Protein AF-A0A452XDV7-F1 (afdb_monomer_lite)

Radius of gyration: 26.37 Å; chains: 1; bounding box: 66×43×67 Å

pLDDT: mean 70.13, std 17.8, range [39.34, 95.94]

Organism: Aegilops tauschii subsp. strangulata (NCBI:txid200361)

Structure (mmCIF, N/CA/C/O backbone):
data_AF-A0A452XDV7-F1
#
_entry.id   AF-A0A452XDV7-F1
#
loop_
_atom_site.group_PDB
_atom_site.id
_atom_site.type_symbol
_atom_site.label_atom_id
_atom_site.label_alt_id
_atom_site.label_comp_id
_atom_site.label_asym_id
_atom_site.label_entity_id
_atom_site.label_seq_id
_atom_site.pdbx_PDB_ins_code
_atom_site.Cartn_x
_atom_site.Cartn_y
_atom_site.Cartn_z
_atom_site.occupancy
_atom_site.B_iso_or_equiv
_atom_site.auth_seq_id
_atom_site.auth_comp_id
_atom_site.auth_asym_id
_atom_site.auth_atom_id
_atom_site.pdbx_PDB_model_num
ATOM 1 N N . MET A 1 1 ? -18.356 -32.301 46.062 1.00 39.34 1 MET A N 1
ATOM 2 C CA . MET A 1 1 ? -17.353 -32.946 45.194 1.00 39.34 1 MET A CA 1
ATOM 3 C C . MET A 1 1 ? -17.237 -32.123 43.926 1.00 39.34 1 MET A C 1
ATOM 5 O O . MET A 1 1 ? -18.265 -31.682 43.426 1.00 39.34 1 MET A O 1
ATOM 9 N N . SER A 1 2 ? -15.998 -31.863 43.523 1.00 50.12 2 SER A N 1
ATOM 10 C CA . SER A 1 2 ? -15.531 -30.977 42.456 1.00 50.12 2 SER A CA 1
ATOM 11 C C . SER A 1 2 ? -16.140 -31.247 41.078 1.00 50.12 2 SER A C 1
ATOM 13 O O . SER A 1 2 ? -16.479 -32.386 40.763 1.00 50.12 2 SER A O 1
ATOM 15 N N . GLN A 1 3 ? -16.224 -30.204 40.250 1.00 52.34 3 GLN A N 1
ATOM 16 C CA . GLN A 1 3 ? -16.113 -30.358 38.801 1.00 52.34 3 GLN A CA 1
ATOM 17 C C . GLN A 1 3 ? -14.992 -29.447 38.322 1.00 52.34 3 GLN A C 1
ATOM 19 O O . GLN A 1 3 ? -15.118 -28.227 38.248 1.00 52.34 3 GLN A O 1
ATOM 24 N N . ASP A 1 4 ? -13.862 -30.097 38.117 1.00 54.69 4 ASP A N 1
ATOM 25 C CA . ASP A 1 4 ? -12.596 -29.564 37.673 1.00 54.69 4 ASP A CA 1
ATOM 26 C C . ASP A 1 4 ? -12.702 -29.314 36.160 1.00 54.69 4 ASP A C 1
ATOM 28 O O . ASP A 1 4 ? -12.916 -30.237 35.375 1.00 54.69 4 ASP A O 1
ATOM 32 N N . TRP A 1 5 ? -12.613 -28.052 35.739 1.00 64.19 5 TRP A N 1
ATOM 33 C CA . TRP A 1 5 ? -12.539 -27.696 34.323 1.00 64.19 5 TRP A CA 1
ATOM 34 C C . TRP A 1 5 ? -11.091 -27.877 33.863 1.00 64.19 5 TRP A C 1
ATOM 36 O O . TRP A 1 5 ? -10.274 -26.967 33.980 1.00 64.19 5 TRP A O 1
ATOM 46 N N . THR A 1 6 ? -10.752 -29.053 33.342 1.00 54.22 6 THR A N 1
ATOM 47 C CA . THR A 1 6 ? -9.507 -29.262 32.591 1.00 54.22 6 THR A CA 1
ATOM 48 C C . THR A 1 6 ? -9.815 -29.111 31.105 1.00 54.22 6 THR A C 1
ATOM 50 O O . THR A 1 6 ? -10.253 -30.059 30.456 1.00 54.22 6 THR A O 1
ATOM 53 N N . SER A 1 7 ? -9.637 -27.899 30.573 1.00 59.41 7 SER A N 1
ATOM 54 C CA . SER A 1 7 ? -9.622 -27.673 29.125 1.00 59.41 7 SER A CA 1
ATOM 55 C C . SER A 1 7 ? -8.203 -27.914 28.642 1.00 59.41 7 SER A C 1
ATOM 57 O O . SER A 1 7 ? -7.380 -27.002 28.636 1.00 59.41 7 SER A O 1
ATOM 59 N N . ASP A 1 8 ? -7.918 -29.163 28.307 1.00 58.25 8 ASP A N 1
ATOM 60 C CA . ASP A 1 8 ? -6.681 -29.551 27.648 1.00 58.25 8 ASP A CA 1
ATOM 61 C C . ASP A 1 8 ? -6.831 -29.225 26.156 1.00 58.25 8 ASP A C 1
ATOM 63 O O . ASP A 1 8 ? -7.546 -29.907 25.422 1.00 58.25 8 ASP A O 1
ATOM 67 N N . SER A 1 9 ? -6.260 -28.099 25.734 1.00 57.62 9 SER A N 1
ATOM 68 C CA . SER A 1 9 ? -6.113 -27.739 24.323 1.00 57.62 9 SER A CA 1
ATOM 69 C C . SER A 1 9 ? -4.625 -27.627 24.031 1.00 57.62 9 SER A C 1
ATOM 71 O O . SER A 1 9 ? -4.095 -26.532 23.844 1.00 57.62 9 SER A O 1
ATOM 73 N N . ASP A 1 10 ? -3.963 -28.779 24.035 1.00 61.09 10 ASP A N 1
ATOM 74 C CA . ASP A 1 10 ? -2.670 -28.964 23.393 1.00 61.09 10 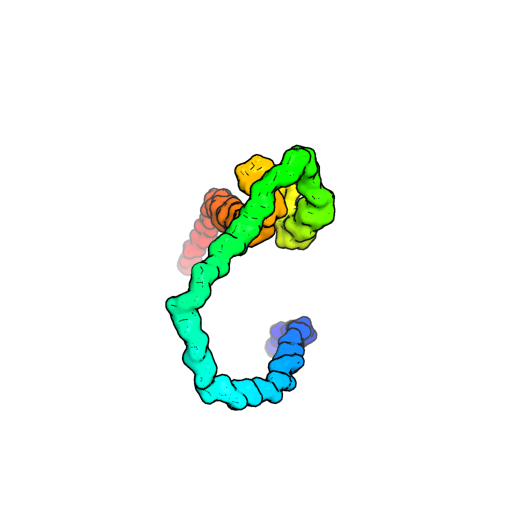ASP A CA 1
ATOM 75 C C . ASP A 1 10 ? -2.829 -28.778 21.876 1.00 61.09 10 ASP A C 1
ATOM 77 O O . ASP A 1 10 ? -3.737 -29.331 21.250 1.00 61.09 10 ASP A O 1
ATOM 81 N N . GLY A 1 11 ? -1.989 -27.927 21.297 1.00 62.31 11 GLY A N 1
ATOM 82 C CA . GLY A 1 11 ? -2.125 -27.508 19.904 1.00 62.31 11 GLY A CA 1
ATOM 83 C C . GLY A 1 11 ? -1.470 -26.179 19.552 1.00 62.31 11 GLY A C 1
ATOM 84 O O . GLY A 1 11 ? -1.772 -25.626 18.496 1.00 62.31 11 GLY A O 1
ATOM 85 N N . SER A 1 12 ? -0.573 -25.644 20.387 1.00 62.81 12 SER A N 1
ATOM 86 C CA . SER A 1 12 ? 0.404 -24.691 19.868 1.00 62.81 12 SER A CA 1
ATOM 87 C C . SER A 1 12 ? 1.422 -25.485 19.054 1.00 62.81 12 SER A C 1
ATOM 89 O O . SER A 1 12 ? 2.340 -26.087 19.614 1.00 62.81 12 SER A O 1
ATOM 91 N N . ASP A 1 13 ? 1.209 -25.519 17.740 1.00 65.25 13 ASP A N 1
ATOM 92 C CA . ASP A 1 13 ? 2.223 -25.878 16.757 1.00 65.25 13 ASP A CA 1
ATOM 93 C C . ASP A 1 13 ? 3.470 -25.038 17.050 1.00 65.25 13 ASP A C 1
ATOM 95 O O . ASP A 1 13 ? 3.520 -23.821 16.849 1.00 65.25 13 ASP A O 1
ATOM 99 N N . LYS A 1 14 ? 4.433 -25.683 17.699 1.00 66.69 14 LYS A N 1
ATOM 100 C CA . LYS A 1 14 ? 5.731 -25.114 18.011 1.00 66.69 14 LYS A CA 1
ATOM 101 C C . LYS A 1 14 ? 6.497 -25.131 16.701 1.00 66.69 14 LYS A C 1
ATOM 103 O O . LYS A 1 14 ? 6.940 -26.182 16.260 1.00 66.69 14 LYS A O 1
ATOM 108 N N . PHE A 1 15 ? 6.614 -23.969 16.070 1.00 60.53 15 PHE A N 1
ATOM 109 C CA . PHE A 1 15 ? 7.506 -23.784 14.935 1.00 60.53 15 PHE A CA 1
ATOM 110 C C . PHE A 1 15 ? 8.925 -24.176 15.380 1.00 60.53 15 PHE A C 1
ATOM 112 O O . PHE A 1 15 ? 9.575 -23.458 16.134 1.00 60.53 15 PHE A O 1
ATOM 119 N N . GLU A 1 16 ? 9.368 -25.367 14.987 1.00 66.19 16 GLU A N 1
ATOM 120 C CA . GLU A 1 16 ? 10.707 -25.887 15.252 1.00 66.19 16 GLU A CA 1
ATOM 121 C C . GLU A 1 16 ? 11.668 -25.241 14.251 1.00 66.19 16 GLU A C 1
ATOM 123 O O . GLU A 1 16 ? 11.793 -25.675 13.106 1.00 66.19 16 GLU A O 1
ATOM 128 N N . TRP A 1 17 ? 12.324 -24.154 14.661 1.00 75.94 17 TRP A N 1
ATOM 129 C CA . TRP A 1 17 ? 13.452 -23.588 13.922 1.00 75.94 17 TRP A CA 1
ATOM 130 C C . TRP A 1 17 ? 14.686 -24.476 14.110 1.00 75.94 17 TRP A C 1
ATOM 132 O O . TRP A 1 17 ? 15.626 -24.097 14.800 1.00 75.94 17 TRP A O 1
ATOM 142 N N . ASP A 1 18 ? 14.692 -25.656 13.494 1.00 62.19 18 ASP A N 1
ATOM 143 C CA . ASP A 1 18 ? 15.936 -26.391 13.274 1.00 62.19 18 ASP A CA 1
ATOM 144 C C . ASP A 1 18 ? 16.661 -25.748 12.083 1.00 62.19 18 ASP A C 1
ATOM 146 O O . ASP A 1 18 ? 16.418 -26.028 10.907 1.00 62.19 18 ASP A O 1
ATOM 150 N N . SER A 1 19 ? 17.548 -24.808 12.391 1.00 61.59 19 SER A N 1
ATOM 151 C CA . SER A 1 19 ? 18.607 -24.372 11.481 1.00 61.59 19 SER A CA 1
ATOM 152 C C . SER A 1 19 ? 19.925 -24.326 12.239 1.00 61.59 19 SER A C 1
ATOM 154 O O . SER A 1 19 ? 20.570 -23.286 12.342 1.00 61.59 19 SER A O 1
ATOM 156 N N . ASP A 1 20 ? 20.317 -25.495 12.747 1.00 59.22 20 ASP A N 1
ATOM 157 C CA . ASP A 1 20 ? 21.705 -25.786 13.083 1.00 59.22 20 ASP A CA 1
ATOM 158 C C . ASP A 1 20 ? 22.452 -26.150 11.796 1.00 59.22 20 ASP A C 1
ATOM 160 O O . ASP A 1 20 ? 22.255 -27.194 11.169 1.00 59.22 20 ASP A O 1
ATOM 164 N N . GLY A 1 21 ? 23.282 -25.206 11.370 1.00 54.28 21 GLY A N 1
ATOM 165 C CA . GLY A 1 21 ? 24.206 -25.335 10.260 1.00 54.28 21 GLY A CA 1
ATOM 166 C C . GLY A 1 21 ? 25.447 -24.515 10.562 1.00 54.28 21 GLY A C 1
ATOM 167 O O . GLY A 1 21 ? 25.694 -23.487 9.934 1.00 54.28 21 GLY A O 1
ATOM 168 N N . GLU A 1 22 ? 26.215 -24.949 11.557 1.00 60.03 22 GLU A N 1
ATOM 169 C CA . GLU A 1 22 ? 27.574 -24.481 11.787 1.00 60.03 22 GLU A CA 1
ATOM 170 C C . GLU A 1 22 ? 28.447 -24.595 10.524 1.00 60.03 22 GLU A C 1
ATOM 172 O O . GLU A 1 22 ? 28.787 -25.676 10.046 1.00 60.03 22 GLU A O 1
ATOM 177 N N . ALA A 1 23 ? 28.892 -23.450 10.012 1.00 60.50 23 ALA A N 1
ATOM 178 C CA . ALA A 1 23 ? 30.102 -23.371 9.210 1.00 60.50 23 ALA A CA 1
ATOM 179 C C . ALA A 1 23 ? 31.021 -22.327 9.847 1.00 60.50 23 ALA A C 1
ATOM 181 O O . ALA A 1 23 ? 30.822 -21.120 9.700 1.00 60.50 23 ALA A O 1
ATOM 182 N N . GLU A 1 24 ? 32.035 -22.801 10.574 1.00 55.00 24 GLU A N 1
ATOM 183 C CA . GLU A 1 24 ? 33.179 -21.985 10.972 1.00 55.00 24 GLU A CA 1
ATOM 184 C C . GLU A 1 24 ? 33.837 -21.378 9.723 1.00 55.00 24 GLU A C 1
ATOM 186 O O . GLU A 1 24 ? 34.591 -22.038 9.007 1.00 55.00 24 GLU A O 1
ATOM 191 N N . ALA A 1 25 ? 33.609 -20.091 9.467 1.00 54.31 25 ALA A N 1
ATOM 192 C CA . ALA A 1 25 ? 34.438 -19.324 8.545 1.00 54.31 25 ALA A CA 1
ATOM 193 C C . ALA A 1 25 ? 35.677 -18.812 9.295 1.00 54.31 25 ALA A C 1
ATOM 195 O O . ALA A 1 25 ? 35.796 -17.633 9.631 1.00 54.31 25 ALA A O 1
ATOM 196 N N . SER A 1 26 ? 36.616 -19.718 9.570 1.00 55.56 26 SER A N 1
ATOM 197 C CA . SER A 1 26 ? 37.955 -19.348 10.023 1.00 55.56 26 SER A CA 1
ATOM 198 C C . SER A 1 26 ? 38.732 -18.734 8.857 1.00 55.56 26 SER A C 1
ATOM 200 O O . SER A 1 26 ? 39.199 -19.450 7.972 1.00 55.56 26 SER A O 1
ATOM 202 N N . SER A 1 27 ? 38.834 -17.401 8.827 1.00 56.59 27 SER A N 1
ATOM 203 C CA . SER A 1 27 ? 39.935 -16.638 8.209 1.00 56.59 27 SER A CA 1
ATOM 204 C C . SER A 1 27 ? 39.790 -15.139 8.504 1.00 56.59 27 SER A C 1
ATOM 206 O O . SER A 1 27 ? 39.109 -14.405 7.792 1.00 56.59 27 SER A O 1
ATOM 208 N N . ALA A 1 28 ? 40.480 -14.660 9.537 1.00 54.59 28 ALA A N 1
ATOM 209 C CA . ALA A 1 28 ? 40.869 -13.254 9.653 1.00 54.59 28 ALA A CA 1
ATOM 210 C C . ALA A 1 28 ? 42.292 -13.073 9.081 1.00 54.59 28 ALA A C 1
ATOM 212 O O . ALA A 1 28 ? 43.065 -14.030 9.096 1.00 54.59 28 ALA A O 1
ATOM 213 N N . PRO A 1 29 ? 42.750 -11.856 8.744 1.00 52.81 29 PRO A N 1
ATOM 214 C CA . PRO A 1 29 ? 42.098 -10.747 8.057 1.00 52.81 29 PRO A CA 1
ATOM 215 C C . PRO A 1 29 ? 42.838 -10.433 6.734 1.00 52.81 29 PRO A C 1
ATOM 217 O O . PRO A 1 29 ? 44.063 -10.497 6.662 1.00 52.81 29 PRO A O 1
ATOM 220 N N . ALA A 1 30 ? 42.136 -9.999 5.686 1.00 53.75 30 ALA A N 1
ATOM 221 C CA . ALA A 1 30 ? 42.792 -9.326 4.561 1.00 53.75 30 ALA A CA 1
ATOM 222 C C . ALA A 1 30 ? 42.564 -7.820 4.706 1.00 53.75 30 ALA A C 1
ATOM 224 O O . ALA A 1 30 ? 41.455 -7.332 4.494 1.00 53.75 30 ALA A O 1
ATOM 225 N N . MET A 1 31 ? 43.614 -7.095 5.097 1.00 54.34 31 MET A N 1
ATOM 226 C CA . MET A 1 31 ? 43.672 -5.635 5.051 1.00 54.34 31 MET A CA 1
ATOM 227 C C . MET A 1 31 ? 43.313 -5.175 3.633 1.00 54.34 31 MET A C 1
ATOM 229 O O . MET A 1 31 ? 44.132 -5.261 2.719 1.00 54.34 31 MET A O 1
ATOM 233 N N . ARG A 1 32 ? 42.075 -4.721 3.417 1.00 57.38 32 ARG A N 1
ATOM 234 C CA . ARG A 1 32 ? 41.712 -4.050 2.171 1.00 57.38 32 ARG A CA 1
ATOM 235 C C . ARG A 1 32 ? 42.177 -2.609 2.296 1.00 57.38 32 ARG A C 1
ATOM 237 O O . ARG A 1 32 ? 41.727 -1.887 3.181 1.00 57.38 32 ARG A O 1
ATOM 244 N N . ASN A 1 33 ? 43.122 -2.231 1.441 1.00 60.03 33 ASN A N 1
ATOM 245 C CA . ASN A 1 33 ? 43.544 -0.849 1.266 1.00 60.03 33 ASN A CA 1
ATOM 246 C C 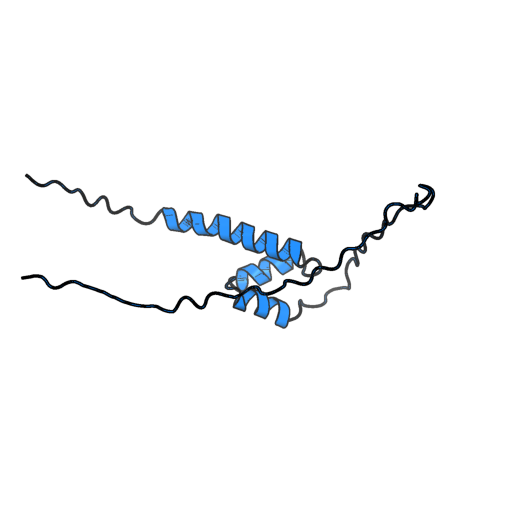. ASN A 1 33 ? 42.301 0.047 1.135 1.00 60.03 33 ASN A C 1
ATOM 248 O O . ASN A 1 33 ? 41.466 -0.175 0.258 1.00 60.03 33 ASN A O 1
ATOM 252 N N . PHE A 1 34 ? 42.188 1.035 2.023 1.00 56.97 34 PHE A N 1
ATOM 253 C CA . PHE A 1 34 ? 41.173 2.092 2.012 1.00 56.97 34 PHE A CA 1
ATOM 254 C C . PHE A 1 34 ? 41.471 3.113 0.901 1.00 56.97 34 PHE A C 1
ATOM 256 O O . PHE A 1 34 ? 41.629 4.300 1.158 1.00 56.97 34 PHE A O 1
ATOM 263 N N . ASP A 1 35 ? 41.582 2.649 -0.342 1.00 57.72 35 ASP A N 1
ATOM 264 C CA . ASP A 1 35 ? 41.696 3.537 -1.501 1.00 57.72 35 ASP A CA 1
ATOM 265 C C . ASP A 1 35 ? 40.870 3.002 -2.673 1.00 57.72 35 ASP A C 1
ATOM 267 O O . ASP A 1 35 ? 41.366 2.612 -3.728 1.00 57.72 35 ASP A O 1
ATOM 271 N N . ALA A 1 36 ? 39.564 2.920 -2.436 1.00 62.69 36 ALA A N 1
ATOM 272 C CA . ALA A 1 36 ? 38.574 2.784 -3.487 1.00 62.69 36 ALA A CA 1
ATOM 273 C C . ALA A 1 36 ? 37.500 3.857 -3.250 1.00 62.69 36 ALA A C 1
ATOM 275 O O . ALA A 1 36 ? 36.945 3.913 -2.147 1.00 62.69 36 ALA A O 1
ATOM 276 N N . PRO A 1 37 ? 37.201 4.712 -4.246 1.00 58.59 37 PRO A N 1
ATOM 277 C CA . PRO A 1 37 ? 36.050 5.605 -4.208 1.00 58.59 37 PRO A CA 1
ATOM 278 C C . PRO A 1 37 ? 34.797 4.801 -3.841 1.00 58.59 37 PRO A C 1
ATOM 280 O O . PRO A 1 37 ? 34.515 3.774 -4.458 1.00 58.59 37 PRO A O 1
ATOM 283 N N . GLY A 1 38 ? 34.124 5.222 -2.768 1.00 55.62 38 GLY A N 1
ATOM 284 C CA . GLY A 1 38 ? 33.142 4.412 -2.048 1.00 55.62 38 GLY A CA 1
ATOM 285 C C . GLY A 1 38 ? 31.933 3.948 -2.873 1.00 55.62 38 GLY A C 1
ATOM 286 O O . GLY A 1 38 ? 31.643 4.495 -3.939 1.00 55.62 38 GLY A O 1
ATOM 287 N N . PRO A 1 39 ? 31.171 2.964 -2.365 1.00 56.03 39 PRO A N 1
ATOM 288 C CA . PRO A 1 39 ? 29.927 2.534 -2.979 1.00 56.03 39 PRO A CA 1
ATOM 289 C C . PRO A 1 39 ? 28.815 3.531 -2.630 1.00 56.03 39 PRO A C 1
ATOM 291 O O . PRO A 1 39 ? 27.967 3.268 -1.787 1.00 56.03 39 PRO A O 1
ATOM 294 N N . SER A 1 40 ? 28.788 4.683 -3.296 1.00 56.97 40 SER A N 1
ATOM 295 C CA . SER A 1 40 ? 27.554 5.470 -3.392 1.00 56.97 40 SER A CA 1
ATOM 296 C C . SER A 1 40 ? 26.755 4.960 -4.580 1.00 56.97 40 SER A C 1
ATOM 298 O O . SER A 1 40 ? 26.619 5.626 -5.601 1.00 56.97 40 SER A O 1
ATOM 300 N N . THR A 1 41 ? 26.236 3.743 -4.456 1.00 54.12 41 THR A N 1
ATOM 301 C CA . THR A 1 41 ? 25.107 3.299 -5.273 1.00 54.12 41 THR A CA 1
ATOM 302 C C . THR A 1 41 ? 23.879 3.347 -4.384 1.00 54.12 41 THR A C 1
ATOM 304 O O . THR A 1 41 ? 23.279 2.333 -4.050 1.00 54.12 41 THR A O 1
ATOM 307 N N . LEU A 1 42 ? 23.499 4.564 -3.989 1.00 53.44 42 LEU A N 1
ATOM 308 C CA . LEU A 1 42 ? 22.104 4.835 -3.687 1.00 53.44 42 LEU A CA 1
ATOM 309 C C . LEU A 1 42 ? 21.414 4.707 -5.045 1.00 53.44 42 LEU A C 1
ATOM 311 O O . LEU A 1 42 ? 21.363 5.658 -5.824 1.00 53.44 42 LEU A O 1
ATOM 315 N N . SER A 1 43 ? 21.017 3.480 -5.391 1.00 49.12 43 SER A N 1
ATOM 316 C CA . SER A 1 43 ? 20.135 3.222 -6.521 1.00 49.12 43 SER A CA 1
ATOM 317 C C . SER A 1 43 ? 18.772 3.769 -6.124 1.00 49.12 43 SER A C 1
ATOM 319 O O . SER A 1 43 ? 17.841 3.043 -5.816 1.00 49.12 43 SER A O 1
ATOM 321 N N . SER A 1 44 ? 18.681 5.097 -6.084 1.00 53.16 44 SER A N 1
ATOM 322 C CA . SER A 1 44 ? 17.431 5.775 -6.323 1.00 53.16 44 SER A CA 1
ATOM 323 C C . SER A 1 44 ? 17.193 5.574 -7.809 1.00 53.16 44 SER A C 1
ATOM 325 O O . SER A 1 44 ? 17.606 6.372 -8.652 1.00 53.16 44 SER A O 1
ATOM 327 N N . ASN A 1 45 ? 16.588 4.442 -8.155 1.00 57.44 45 ASN A N 1
ATOM 328 C CA . ASN A 1 45 ? 15.790 4.345 -9.361 1.00 57.44 45 ASN A CA 1
ATOM 329 C C . ASN A 1 45 ? 14.594 5.289 -9.176 1.00 57.44 45 ASN A C 1
ATOM 331 O O . ASN A 1 45 ? 13.457 4.891 -8.944 1.00 57.44 45 ASN A O 1
ATOM 335 N N . GLY A 1 46 ? 14.894 6.585 -9.259 1.00 49.94 46 GLY A N 1
ATOM 336 C CA . GLY A 1 46 ? 13.915 7.633 -9.375 1.00 49.94 46 GLY A CA 1
ATOM 337 C C . GLY A 1 46 ? 13.056 7.345 -10.593 1.00 49.94 46 GLY A C 1
ATOM 338 O O . GLY A 1 46 ? 13.526 7.409 -11.725 1.00 49.94 46 GLY A O 1
ATOM 339 N N . TRP A 1 47 ? 11.789 7.061 -10.310 1.00 54.31 47 TRP A N 1
ATOM 340 C CA . TRP A 1 47 ? 10.657 7.497 -11.111 1.00 54.31 47 TRP A CA 1
ATOM 341 C C . TRP A 1 47 ? 10.667 7.029 -12.575 1.00 54.31 47 TRP A C 1
ATOM 343 O O . TRP A 1 47 ? 11.053 7.761 -13.487 1.00 54.31 47 TRP A O 1
ATOM 353 N N . ILE A 1 48 ? 10.101 5.845 -12.826 1.00 48.94 48 ILE A N 1
ATOM 354 C CA . ILE A 1 48 ? 9.476 5.571 -14.124 1.00 48.94 48 ILE A CA 1
ATOM 355 C C . ILE A 1 48 ? 8.001 6.000 -14.079 1.00 48.94 48 ILE A C 1
ATOM 357 O O . ILE A 1 48 ? 7.087 5.248 -13.787 1.00 48.94 48 ILE A O 1
ATOM 361 N N . ASN A 1 49 ? 7.790 7.292 -14.314 1.00 54.50 49 ASN A N 1
ATOM 362 C CA . ASN A 1 49 ? 6.659 7.862 -15.050 1.00 54.50 49 ASN A CA 1
ATOM 363 C C . ASN A 1 49 ? 5.318 7.095 -14.988 1.00 54.50 49 ASN A C 1
ATOM 365 O O . ASN A 1 49 ? 4.959 6.394 -15.930 1.00 54.50 49 ASN A O 1
ATOM 369 N N . GLY A 1 50 ? 4.525 7.329 -13.940 1.00 52.75 50 GLY A N 1
ATOM 370 C CA . GLY A 1 50 ? 3.071 7.117 -13.990 1.00 52.75 50 GLY A CA 1
ATOM 371 C C . GLY A 1 50 ? 2.589 5.667 -14.072 1.00 52.75 50 GLY A C 1
ATOM 372 O O . GLY A 1 50 ? 1.425 5.451 -14.410 1.00 52.75 50 GLY A O 1
ATOM 373 N N . GLU A 1 51 ? 3.439 4.687 -13.765 1.00 59.91 51 GLU A N 1
ATOM 374 C CA . GLU A 1 51 ? 2.999 3.302 -13.639 1.00 59.91 51 GLU A CA 1
ATOM 375 C C . GLU A 1 51 ? 2.087 3.167 -12.412 1.00 59.91 51 GLU A C 1
ATOM 377 O O . GLU A 1 51 ? 2.434 3.569 -11.296 1.00 59.91 51 GLU A O 1
ATOM 382 N N . ALA A 1 52 ? 0.872 2.662 -12.638 1.00 67.00 52 ALA A N 1
ATOM 383 C CA . ALA A 1 52 ? -0.026 2.334 -11.545 1.00 67.00 52 ALA A CA 1
ATOM 384 C C . ALA A 1 52 ? 0.660 1.286 -10.658 1.00 67.00 52 ALA A C 1
ATOM 386 O O . ALA A 1 52 ? 1.268 0.360 -11.198 1.00 67.00 52 ALA A O 1
ATOM 387 N N . PRO A 1 53 ? 0.565 1.402 -9.322 1.00 72.88 53 PRO A N 1
ATOM 388 C CA . PRO A 1 53 ? 1.127 0.392 -8.442 1.00 72.88 53 PRO A CA 1
ATOM 389 C C . PRO A 1 53 ? 0.611 -0.993 -8.846 1.00 72.88 53 PRO A C 1
ATOM 391 O O . PRO A 1 53 ? -0.578 -1.128 -9.168 1.00 72.88 53 PRO A O 1
ATOM 394 N N . PRO A 1 54 ? 1.474 -2.020 -8.829 1.00 81.00 54 PRO A N 1
ATOM 395 C CA . PRO A 1 54 ? 1.055 -3.364 -9.178 1.00 81.00 54 PRO A CA 1
ATOM 396 C C . PRO A 1 54 ? -0.100 -3.787 -8.266 1.00 81.00 54 PRO A C 1
ATOM 398 O O . PRO A 1 54 ? -0.056 -3.604 -7.049 1.00 81.00 54 PRO A O 1
ATOM 401 N N . THR A 1 55 ? -1.161 -4.347 -8.848 1.00 85.62 55 THR A N 1
ATOM 402 C CA . THR A 1 55 ? -2.363 -4.735 -8.090 1.00 85.62 55 THR A CA 1
ATOM 403 C C . THR A 1 55 ? -2.049 -5.765 -7.008 1.00 85.62 55 THR A C 1
ATOM 405 O O . THR A 1 55 ? -2.652 -5.715 -5.940 1.00 85.62 55 THR A O 1
ATOM 408 N N . SER A 1 56 ? -1.061 -6.630 -7.256 1.00 89.44 56 SER A N 1
ATOM 409 C CA . SER A 1 56 ? -0.540 -7.614 -6.302 1.00 89.44 56 SER A CA 1
ATOM 410 C C . SER A 1 56 ? 0.107 -6.980 -5.072 1.00 89.44 56 SER A C 1
ATOM 412 O O . SER A 1 56 ? 0.030 -7.544 -3.988 1.00 89.44 56 SER A O 1
ATOM 414 N N . LEU A 1 57 ? 0.718 -5.800 -5.209 1.00 90.56 57 LEU A N 1
ATOM 415 C CA . LEU A 1 57 ? 1.287 -5.081 -4.072 1.00 90.56 57 LEU A CA 1
ATOM 416 C C . LEU A 1 57 ? 0.173 -4.584 -3.153 1.00 90.56 5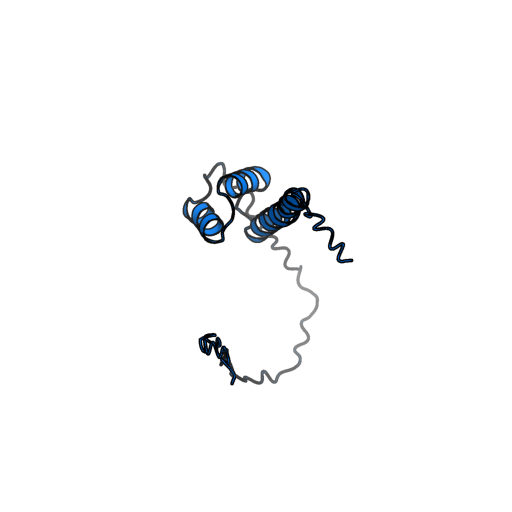7 LEU A C 1
ATOM 418 O O . LEU A 1 57 ? 0.238 -4.785 -1.945 1.00 90.56 57 LEU A O 1
ATOM 422 N N . ILE A 1 58 ? -0.883 -3.997 -3.724 1.00 93.19 58 ILE A N 1
ATOM 423 C CA . ILE A 1 58 ? -2.045 -3.554 -2.943 1.00 93.19 58 ILE A CA 1
ATOM 424 C C . ILE A 1 58 ? -2.703 -4.750 -2.248 1.00 93.19 58 ILE A C 1
ATOM 426 O O . ILE A 1 58 ? -3.022 -4.663 -1.067 1.00 93.19 58 ILE A O 1
ATOM 430 N N . GLU A 1 59 ? -2.898 -5.853 -2.972 1.00 95.44 59 GLU A N 1
ATOM 431 C CA . GLU A 1 59 ? -3.480 -7.085 -2.435 1.00 95.44 59 GLU A CA 1
ATOM 432 C C . GLU A 1 59 ? -2.644 -7.659 -1.287 1.00 95.44 59 GLU A C 1
ATOM 434 O O . GLU A 1 59 ? -3.203 -7.918 -0.228 1.00 95.44 59 GLU A O 1
ATOM 439 N N . GLY A 1 60 ? -1.315 -7.720 -1.422 1.00 95.06 60 GLY A N 1
ATOM 440 C CA . GLY A 1 60 ? -0.429 -8.207 -0.361 1.00 95.06 60 GLY A CA 1
ATOM 441 C C . GLY A 1 60 ? -0.545 -7.408 0.942 1.00 95.06 60 GLY A C 1
ATOM 442 O O . GLY A 1 60 ? -0.639 -7.992 2.019 1.00 95.06 60 GLY A O 1
ATOM 443 N N . TYR A 1 61 ? -0.619 -6.073 0.876 1.00 94.75 61 TYR A N 1
ATOM 444 C CA . TYR A 1 61 ? -0.850 -5.267 2.084 1.00 94.75 61 TYR A CA 1
ATOM 445 C C . TYR A 1 61 ? -2.261 -5.453 2.662 1.00 94.75 61 TYR A C 1
ATOM 447 O O . TYR A 1 61 ? -2.433 -5.426 3.880 1.00 94.75 61 TYR A O 1
ATOM 455 N N . VAL A 1 62 ? -3.270 -5.681 1.820 1.00 95.88 62 VAL A N 1
ATOM 456 C CA . VAL A 1 62 ? -4.634 -5.974 2.285 1.00 95.88 62 VAL A CA 1
ATOM 457 C C . VAL A 1 62 ? -4.714 -7.346 2.961 1.00 95.88 62 VAL A C 1
ATOM 459 O O . VAL A 1 62 ? -5.341 -7.459 4.012 1.00 95.88 62 VAL A O 1
ATOM 462 N N . GLU A 1 63 ? -4.041 -8.365 2.426 1.00 95.94 63 GLU A N 1
ATOM 463 C CA . GLU A 1 63 ? -3.930 -9.698 3.039 1.00 95.94 63 GLU A CA 1
ATOM 464 C C . GLU A 1 63 ? -3.190 -9.661 4.385 1.00 95.94 63 GLU A C 1
ATOM 466 O O . GLU A 1 63 ? -3.537 -10.407 5.298 1.00 95.94 63 GLU A O 1
ATOM 471 N N . MET A 1 64 ? -2.240 -8.734 4.558 1.00 93.88 64 MET A N 1
ATOM 472 C CA . MET A 1 64 ? -1.598 -8.453 5.852 1.00 93.88 64 MET A CA 1
ATOM 473 C C . MET A 1 64 ? -2.514 -7.728 6.859 1.00 93.88 64 MET A C 1
ATOM 475 O O . MET A 1 64 ? -2.123 -7.507 8.006 1.00 93.88 64 MET A O 1
ATOM 479 N N . GLY A 1 65 ? -3.733 -7.359 6.458 1.00 93.75 65 GLY A N 1
ATOM 480 C CA . GLY A 1 65 ? -4.735 -6.733 7.320 1.00 93.75 65 GLY A CA 1
ATOM 481 C C . GLY A 1 65 ? -4.739 -5.205 7.295 1.00 93.75 65 GLY A C 1
ATOM 482 O O . GLY A 1 65 ? -5.407 -4.593 8.130 1.00 93.75 65 GLY A O 1
ATOM 483 N N . PHE A 1 66 ? -4.025 -4.564 6.363 1.00 94.88 66 PHE A N 1
ATOM 484 C CA . PHE A 1 66 ? -4.122 -3.115 6.188 1.00 94.88 66 PHE A CA 1
ATOM 485 C C . PHE A 1 66 ? -5.368 -2.745 5.365 1.00 94.88 66 PHE A C 1
ATOM 487 O O . PHE A 1 66 ? -5.610 -3.331 4.306 1.00 94.88 66 PHE A O 1
ATOM 494 N N . PRO A 1 67 ? -6.161 -1.740 5.782 1.00 93.75 67 PRO A N 1
ATOM 495 C CA . PRO A 1 67 ? -7.294 -1.275 4.992 1.00 93.75 67 PRO A CA 1
ATOM 496 C C . PRO A 1 67 ? -6.851 -0.800 3.605 1.00 93.75 67 PRO A C 1
ATOM 498 O O . PRO A 1 67 ? -5.943 0.024 3.480 1.00 93.75 67 PRO A O 1
ATOM 501 N N . LYS A 1 68 ? -7.537 -1.255 2.549 1.00 94.50 68 LYS A N 1
ATOM 502 C CA . LYS A 1 68 ? -7.203 -0.914 1.153 1.00 94.50 68 LYS A CA 1
ATOM 503 C C . LYS A 1 68 ? -7.083 0.594 0.909 1.00 94.50 68 LYS A C 1
ATOM 505 O O . LYS A 1 68 ? -6.202 1.029 0.173 1.00 94.50 68 LYS A O 1
ATOM 510 N N . GLU A 1 69 ? -7.951 1.393 1.527 1.00 93.62 69 GLU A N 1
ATOM 511 C CA . GLU A 1 69 ? -7.916 2.857 1.408 1.00 93.62 69 GLU A CA 1
ATOM 512 C C . GLU A 1 69 ? -6.629 3.457 1.984 1.00 93.62 69 GLU A C 1
ATOM 514 O O . GLU A 1 69 ? -6.049 4.362 1.381 1.00 93.62 69 GLU A O 1
ATOM 519 N N . MET A 1 70 ? -6.148 2.913 3.105 1.00 93.56 70 MET A N 1
ATOM 520 C CA . MET A 1 70 ? -4.898 3.328 3.735 1.00 93.56 70 MET A CA 1
ATOM 521 C C . MET A 1 70 ? -3.707 2.982 2.838 1.00 93.56 70 MET A C 1
ATOM 523 O O . MET A 1 70 ? -2.888 3.847 2.553 1.00 93.56 70 MET A O 1
ATOM 527 N N . VAL A 1 71 ? -3.677 1.764 2.289 1.00 94.56 71 VAL A N 1
ATOM 528 C CA . VAL A 1 71 ? -2.648 1.318 1.332 1.00 94.56 71 VAL A CA 1
ATOM 529 C C . VAL A 1 71 ? -2.597 2.225 0.100 1.00 94.56 71 VAL A C 1
ATOM 531 O O . VAL A 1 71 ? -1.533 2.718 -0.271 1.00 94.56 71 VAL A O 1
ATOM 534 N N . MET A 1 72 ? -3.747 2.508 -0.517 1.00 93.56 72 MET A N 1
ATOM 535 C CA . MET A 1 72 ? -3.814 3.372 -1.699 1.00 93.56 72 MET A CA 1
ATOM 536 C C . MET A 1 72 ? -3.390 4.812 -1.404 1.00 93.56 72 MET A C 1
ATOM 538 O O . MET A 1 72 ? -2.730 5.441 -2.234 1.00 93.56 72 MET A O 1
ATOM 542 N N . ARG A 1 73 ? -3.761 5.345 -0.235 1.00 92.50 73 ARG A N 1
ATOM 543 C CA . ARG A 1 73 ? -3.343 6.680 0.196 1.00 92.50 73 ARG A CA 1
ATOM 544 C C . ARG A 1 73 ? -1.832 6.744 0.414 1.00 92.50 73 ARG A C 1
ATOM 546 O O . ARG A 1 73 ? -1.212 7.658 -0.119 1.00 92.50 73 ARG A O 1
ATOM 553 N N . SER A 1 74 ? -1.250 5.773 1.115 1.00 93.25 74 SER A N 1
ATOM 554 C CA . SER A 1 74 ? 0.192 5.717 1.373 1.00 93.25 74 SER A CA 1
ATOM 555 C C . SER A 1 74 ? 0.998 5.627 0.076 1.00 93.25 74 SER A C 1
ATOM 557 O O . SER A 1 74 ? 1.928 6.404 -0.125 1.00 93.25 74 SER A O 1
ATOM 559 N N . ILE A 1 75 ? 0.575 4.783 -0.874 1.00 93.06 75 ILE A N 1
ATOM 560 C CA . ILE A 1 75 ? 1.217 4.692 -2.196 1.00 93.06 75 ILE A CA 1
ATOM 561 C C . ILE A 1 75 ? 1.128 6.018 -2.960 1.00 93.06 75 ILE A C 1
ATOM 563 O O . ILE A 1 75 ? 2.053 6.392 -3.675 1.00 93.06 75 ILE A O 1
ATOM 567 N N . LYS A 1 76 ? 0.017 6.748 -2.833 1.00 91.50 76 LYS A N 1
ATOM 568 C CA . LYS A 1 76 ? -0.127 8.068 -3.458 1.00 91.50 76 LYS A CA 1
ATOM 569 C C . LYS A 1 76 ? 0.788 9.119 -2.816 1.00 91.50 76 LYS A C 1
ATOM 571 O O . LYS A 1 76 ? 1.177 10.060 -3.501 1.00 91.50 76 LYS A O 1
ATOM 576 N N . GLU A 1 77 ? 1.086 8.982 -1.527 1.00 89.94 77 GLU A N 1
ATOM 577 C CA . GLU A 1 77 ? 1.858 9.948 -0.744 1.00 89.94 77 GLU A CA 1
ATOM 578 C C . GLU A 1 77 ? 3.368 9.800 -0.952 1.00 89.94 77 GLU A C 1
ATOM 580 O O . GLU A 1 77 ? 4.036 10.787 -1.255 1.00 89.94 77 GLU A O 1
ATOM 585 N N . ILE A 1 78 ? 3.893 8.575 -0.853 1.00 90.69 78 ILE A N 1
ATOM 586 C CA . ILE A 1 78 ? 5.340 8.312 -0.935 1.00 90.69 78 ILE A CA 1
ATOM 587 C C . ILE A 1 78 ? 5.754 7.496 -2.170 1.00 90.69 78 ILE A C 1
ATOM 589 O O . ILE A 1 78 ? 6.940 7.384 -2.474 1.00 90.69 78 ILE A O 1
ATOM 593 N N . GLY A 1 79 ? 4.791 6.932 -2.905 1.00 89.38 79 GLY A N 1
ATOM 594 C CA . GLY A 1 79 ? 5.039 5.978 -3.986 1.00 89.38 79 GLY A CA 1
ATOM 595 C C . GLY A 1 79 ? 5.055 4.519 -3.517 1.00 89.38 79 GLY A C 1
ATOM 596 O O . GLY A 1 79 ? 4.675 4.190 -2.399 1.00 89.38 79 GLY A O 1
ATOM 597 N N . HIS A 1 80 ? 5.482 3.625 -4.411 1.00 85.75 80 HIS A N 1
ATOM 598 C CA . HIS A 1 80 ? 5.640 2.185 -4.149 1.00 85.75 80 HIS A CA 1
ATOM 599 C C . HIS A 1 80 ? 7.054 1.675 -4.487 1.00 85.75 80 HIS A C 1
ATOM 601 O O . HIS A 1 80 ? 7.266 0.472 -4.594 1.00 85.75 80 HIS A O 1
ATOM 607 N N . GLY A 1 81 ? 8.010 2.587 -4.712 1.00 85.50 81 GLY A N 1
ATOM 608 C CA . GLY A 1 81 ? 9.397 2.243 -5.054 1.00 85.50 81 GLY A CA 1
ATOM 609 C C . GLY A 1 81 ? 10.238 1.812 -3.851 1.00 85.50 81 GLY A C 1
ATOM 610 O O . GLY A 1 81 ? 11.256 1.152 -4.027 1.00 85.50 81 GLY A O 1
ATOM 611 N N . ASP A 1 82 ? 9.787 2.158 -2.647 1.00 89.38 82 ASP A N 1
ATOM 612 C CA . ASP A 1 82 ? 10.399 1.773 -1.383 1.00 89.38 82 ASP A CA 1
ATOM 613 C C . ASP A 1 82 ? 9.349 1.043 -0.536 1.00 89.38 82 ASP A C 1
ATOM 615 O O . ASP A 1 82 ? 8.405 1.646 -0.017 1.00 89.38 82 ASP A O 1
ATOM 619 N N . ALA A 1 83 ? 9.474 -0.283 -0.477 1.00 90.12 83 ALA A N 1
ATOM 620 C CA . ALA A 1 83 ? 8.547 -1.139 0.253 1.00 90.12 83 ALA A CA 1
ATOM 621 C C . ALA A 1 83 ? 8.675 -0.970 1.775 1.00 90.12 83 ALA A C 1
ATOM 623 O O . ALA A 1 83 ? 7.670 -1.105 2.479 1.00 90.12 83 ALA A O 1
ATOM 624 N N . ASP A 1 84 ? 9.876 -0.642 2.264 1.00 92.75 84 ASP A N 1
ATOM 625 C CA . ASP A 1 84 ? 10.152 -0.459 3.688 1.00 92.75 84 ASP A CA 1
ATOM 626 C C . ASP A 1 84 ? 9.508 0.842 4.168 1.00 92.75 84 ASP A C 1
ATOM 628 O O . ASP A 1 84 ? 8.736 0.830 5.127 1.00 92.75 84 ASP A O 1
ATOM 632 N N . ALA A 1 85 ? 9.714 1.938 3.430 1.00 94.38 85 ALA A N 1
ATOM 633 C CA . ALA A 1 85 ? 9.068 3.217 3.722 1.00 94.38 85 ALA A CA 1
ATOM 634 C C . ALA A 1 85 ? 7.532 3.115 3.661 1.00 94.38 85 ALA A C 1
ATOM 636 O O . ALA A 1 85 ? 6.823 3.727 4.465 1.00 94.38 85 ALA A O 1
ATOM 637 N N . LEU A 1 86 ? 6.996 2.318 2.727 1.00 94.81 86 LEU A N 1
ATOM 638 C CA . LEU A 1 86 ? 5.554 2.090 2.613 1.00 94.81 86 LEU A CA 1
ATOM 639 C C . LEU A 1 86 ? 5.000 1.298 3.798 1.00 94.81 86 LEU A C 1
ATOM 641 O O . LEU A 1 86 ? 3.945 1.654 4.327 1.00 94.81 86 LEU A O 1
ATOM 645 N N . LEU A 1 87 ? 5.709 0.256 4.237 1.00 95.00 87 LEU A N 1
ATOM 646 C CA . LEU A 1 87 ? 5.324 -0.528 5.405 1.00 95.00 87 LEU A CA 1
ATOM 647 C C . LEU A 1 87 ? 5.418 0.298 6.697 1.00 95.00 87 LEU A C 1
ATOM 649 O O . LEU A 1 87 ? 4.499 0.248 7.511 1.00 95.00 87 LEU A O 1
ATOM 653 N N . GLU A 1 88 ? 6.475 1.094 6.868 1.00 95.44 88 GLU A N 1
ATOM 654 C CA . GLU A 1 88 ? 6.650 1.986 8.021 1.00 95.44 88 GLU A CA 1
ATOM 655 C C . GLU A 1 88 ? 5.501 2.998 8.134 1.00 95.44 88 GLU A C 1
ATOM 657 O O . GLU A 1 88 ? 4.925 3.181 9.212 1.00 95.44 88 GLU A O 1
ATOM 662 N N . LEU A 1 89 ? 5.099 3.607 7.013 1.00 94.94 89 LEU A N 1
ATOM 663 C CA . LEU A 1 89 ? 3.975 4.541 6.978 1.00 94.94 89 LEU A CA 1
ATOM 664 C C . LEU A 1 89 ? 2.650 3.858 7.353 1.00 94.94 89 LEU A C 1
ATOM 666 O O . LEU A 1 89 ? 1.867 4.401 8.134 1.00 94.94 89 LEU A O 1
ATOM 670 N N . LEU A 1 90 ? 2.404 2.651 6.834 1.00 94.69 90 LEU A N 1
ATOM 671 C CA . LEU A 1 90 ? 1.213 1.865 7.168 1.00 94.69 90 LEU A CA 1
ATOM 672 C C . LEU A 1 90 ? 1.164 1.479 8.651 1.00 94.69 90 LEU A C 1
ATOM 674 O O . LEU A 1 90 ? 0.112 1.590 9.281 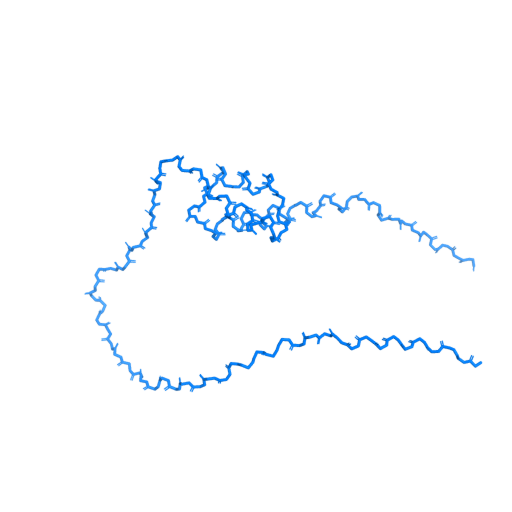1.00 94.69 90 LEU A O 1
ATOM 678 N N . LEU A 1 91 ? 2.296 1.069 9.224 1.00 94.44 91 LEU A N 1
ATOM 679 C CA . LEU A 1 91 ? 2.409 0.760 10.650 1.00 94.44 91 LEU A CA 1
ATOM 680 C C . LEU A 1 91 ? 2.209 2.002 11.522 1.00 94.44 91 LEU A C 1
ATOM 682 O O . LEU A 1 91 ? 1.532 1.919 12.542 1.00 94.44 91 LEU A O 1
ATOM 686 N N . THR A 1 92 ? 2.732 3.155 11.101 1.00 93.62 92 THR A N 1
ATOM 687 C CA . THR A 1 92 ? 2.545 4.429 11.808 1.00 93.62 92 THR A CA 1
ATOM 688 C C . THR A 1 92 ? 1.070 4.810 11.868 1.00 93.62 92 THR A C 1
ATOM 690 O O . THR A 1 92 ? 0.556 5.124 12.938 1.00 93.62 92 THR A O 1
ATOM 693 N N . TYR A 1 93 ? 0.358 4.743 10.740 1.00 89.69 93 TYR A N 1
ATOM 694 C CA . TYR A 1 93 ? -1.078 5.022 10.727 1.00 89.69 93 TYR A CA 1
ATOM 695 C C . TYR A 1 93 ? -1.887 4.026 11.551 1.00 89.69 93 TYR A C 1
ATOM 697 O O . TYR A 1 93 ? -2.862 4.429 12.176 1.00 89.69 93 TYR A O 1
ATOM 705 N N . LYS A 1 94 ? -1.487 2.752 11.573 1.00 89.00 94 LYS A N 1
ATOM 706 C CA . LYS A 1 94 ? -2.121 1.746 12.427 1.00 89.00 94 LYS A CA 1
ATOM 707 C C . LYS A 1 94 ? -1.931 2.075 13.910 1.00 89.00 94 LYS A C 1
ATOM 709 O O . LYS A 1 94 ? -2.911 2.135 14.635 1.00 89.00 94 LYS A O 1
ATOM 714 N N . ALA A 1 95 ? -0.704 2.398 14.318 1.00 90.06 95 ALA A N 1
ATOM 715 C CA . ALA A 1 95 ? -0.401 2.786 15.693 1.00 90.06 95 ALA A CA 1
ATOM 716 C C . ALA A 1 95 ? -1.178 4.035 16.143 1.00 90.06 95 ALA A C 1
ATOM 718 O O . ALA A 1 95 ? -1.618 4.087 17.281 1.00 90.06 95 ALA A O 1
ATOM 719 N N . LEU A 1 96 ? -1.369 5.016 15.252 1.00 85.75 96 LEU A N 1
ATOM 720 C CA . LEU A 1 96 ? -2.148 6.227 15.540 1.00 85.75 96 LEU A CA 1
ATOM 721 C C . LEU A 1 96 ? -3.668 5.998 15.512 1.00 85.75 96 LEU A C 1
ATOM 723 O O . LEU A 1 96 ? -4.397 6.712 16.189 1.00 85.75 96 LEU A O 1
ATOM 727 N N . GLY A 1 97 ? -4.153 5.057 14.697 1.00 70.00 97 GLY A N 1
ATOM 728 C CA . GLY A 1 97 ? -5.579 4.741 14.572 1.00 70.00 97 GLY A CA 1
ATOM 729 C C . GLY A 1 97 ? -6.117 3.868 15.706 1.00 70.00 97 GLY A C 1
ATOM 730 O O . GLY A 1 97 ? -7.302 3.948 16.014 1.00 70.00 97 GLY A O 1
ATOM 731 N N . ASP A 1 98 ? -5.254 3.082 16.354 1.00 58.59 98 ASP A N 1
ATOM 732 C CA . ASP A 1 98 ? -5.617 2.253 17.511 1.00 58.59 98 ASP A CA 1
ATOM 733 C C . ASP A 1 98 ? -5.891 3.103 18.780 1.00 58.59 98 ASP A C 1
ATOM 735 O O . ASP A 1 98 ? -6.558 2.643 19.709 1.00 58.59 98 ASP A O 1
ATOM 739 N N . ASP A 1 99 ? -5.434 4.363 18.819 1.00 54.53 99 ASP A N 1
ATOM 740 C CA . ASP A 1 99 ? -5.672 5.293 19.936 1.00 54.53 99 ASP A CA 1
ATOM 741 C C . ASP A 1 99 ? -7.095 5.899 19.934 1.00 54.53 99 ASP A C 1
ATOM 743 O O . ASP A 1 99 ? -7.575 6.361 20.974 1.00 54.53 99 ASP A O 1
ATOM 747 N N . ASP A 1 100 ? -7.807 5.877 18.799 1.00 52.12 100 ASP A N 1
ATOM 748 C CA . ASP A 1 100 ? -9.170 6.421 18.682 1.00 52.12 100 ASP A CA 1
ATOM 749 C C . ASP A 1 100 ? -10.253 5.464 19.236 1.00 52.12 100 ASP A C 1
ATOM 751 O O . ASP A 1 100 ? -11.344 5.908 19.610 1.00 52.12 100 ASP A O 1
ATOM 755 N N . ASP A 1 101 ? -9.949 4.169 19.389 1.00 50.72 101 ASP A N 1
ATOM 756 C CA . ASP A 1 101 ? -10.842 3.185 20.026 1.00 50.72 101 ASP A CA 1
ATOM 757 C C . ASP A 1 101 ? -10.809 3.256 21.571 1.00 50.72 101 ASP A C 1
ATOM 759 O O . ASP A 1 101 ? -11.674 2.698 22.255 1.00 50.72 101 ASP A O 1
ATOM 763 N N . ALA A 1 102 ? -9.871 4.009 22.158 1.00 49.44 102 ALA A N 1
ATOM 764 C CA . ALA A 1 102 ? -9.710 4.150 23.608 1.00 49.44 102 ALA A CA 1
ATOM 765 C C . ALA A 1 102 ? -10.632 5.202 24.265 1.00 49.44 102 ALA A C 1
ATOM 767 O O . ALA A 1 102 ? -10.474 5.509 25.448 1.00 49.44 102 ALA A O 1
ATOM 768 N N . LEU A 1 103 ? -11.615 5.759 23.544 1.00 51.59 103 LEU A N 1
ATOM 769 C CA . LEU A 1 103 ? -12.637 6.654 24.124 1.00 51.59 103 LEU A CA 1
ATOM 770 C C . LEU A 1 103 ? -14.015 5.992 24.302 1.00 51.59 103 LEU A C 1
ATOM 772 O O . LEU A 1 103 ? -14.967 6.628 24.767 1.00 51.59 103 LEU A O 1
ATOM 776 N N . GLY A 1 104 ? -14.128 4.700 24.003 1.00 49.22 104 GLY A N 1
ATOM 777 C CA . GLY A 1 104 ? -15.317 3.909 24.274 1.00 49.22 104 GLY A CA 1
ATOM 778 C C . GLY A 1 104 ? -15.275 3.285 25.663 1.00 49.22 104 GLY A C 1
ATOM 779 O O . GLY A 1 104 ? -14.721 2.211 25.849 1.00 49.22 104 GLY A O 1
ATOM 780 N N . ASN A 1 105 ? -15.944 3.927 26.623 1.00 55.47 105 ASN A N 1
ATOM 781 C CA . ASN A 1 105 ? -16.555 3.288 27.793 1.00 55.47 105 ASN A CA 1
ATOM 782 C C . ASN A 1 105 ? -15.701 2.255 28.565 1.00 55.47 105 ASN A C 1
ATOM 784 O O . ASN A 1 105 ? -16.020 1.069 28.634 1.00 55.47 105 ASN A O 1
ATOM 788 N N . HIS A 1 106 ? -14.762 2.764 29.373 1.00 50.97 106 HIS A N 1
ATOM 789 C CA . HIS A 1 106 ? -14.531 2.179 30.695 1.00 50.97 106 HIS A CA 1
ATOM 790 C C . HIS A 1 106 ? -15.864 2.212 31.453 1.00 50.97 106 HIS A C 1
ATOM 792 O O . HIS A 1 106 ? -16.195 3.199 32.114 1.00 50.97 106 HIS A O 1
ATOM 798 N N . SER A 1 107 ? -16.672 1.158 31.320 1.00 51.03 107 SER A N 1
ATOM 799 C CA . SER A 1 107 ? -17.774 0.906 32.232 1.00 51.03 107 SER A CA 1
ATOM 800 C C . SER A 1 107 ? -17.175 0.864 33.629 1.00 51.03 107 SER A C 1
ATOM 802 O O . SER A 1 107 ? -16.564 -0.121 34.041 1.00 51.03 107 SER A O 1
ATOM 804 N N . THR A 1 108 ? -17.337 1.966 34.353 1.00 57.19 108 THR A N 1
ATOM 805 C CA . THR A 1 108 ? -17.189 2.048 35.795 1.00 57.19 108 THR A CA 1
ATOM 806 C C . THR A 1 108 ? -18.270 1.157 36.394 1.00 57.19 108 THR A C 1
ATOM 808 O O . THR A 1 108 ? -19.314 1.613 36.852 1.00 57.19 108 THR A O 1
ATOM 811 N N . SER A 1 109 ? -18.054 -0.158 36.343 1.00 53.28 109 SER A N 1
ATOM 812 C CA . SER A 1 109 ? -18.863 -1.107 37.089 1.00 53.28 109 SER A CA 1
ATOM 813 C C . SER A 1 109 ? -18.487 -0.920 38.551 1.00 53.28 109 SER A C 1
ATOM 815 O O . SER A 1 109 ? -17.561 -1.539 39.070 1.00 53.28 109 SER A O 1
ATOM 817 N N . GLY A 1 110 ? -19.153 0.045 39.184 1.00 5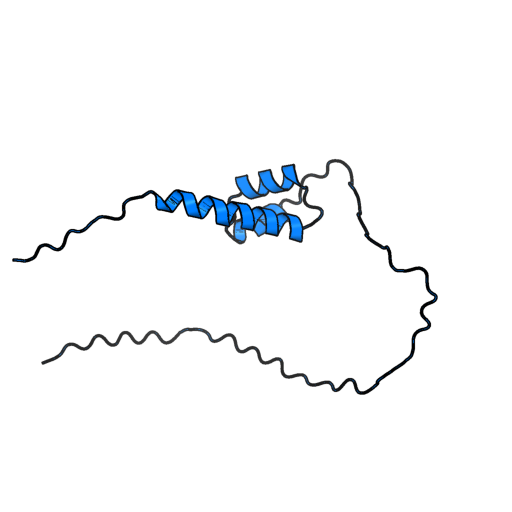4.66 110 GLY A N 1
ATOM 818 C CA . GLY A 1 110 ? -19.053 0.309 40.603 1.00 54.66 110 GLY A CA 1
ATOM 819 C C . GLY A 1 110 ? -19.471 -0.933 41.375 1.00 54.66 110 GLY A C 1
ATOM 820 O O . GLY A 1 110 ? -20.658 -1.187 41.557 1.00 54.66 110 GLY A O 1
ATOM 821 N N . CYS A 1 111 ? -18.494 -1.690 41.861 1.00 54.31 111 CYS A N 1
ATOM 822 C CA . CYS A 1 111 ? -18.716 -2.667 42.914 1.00 54.31 111 CYS A CA 1
ATOM 823 C C . CYS A 1 111 ? -18.844 -1.913 44.242 1.00 54.31 111 CYS A C 1
ATOM 825 O O . CYS A 1 111 ? -17.874 -1.758 44.976 1.00 54.31 111 CYS A O 1
ATOM 827 N N . ASN A 1 112 ? -20.048 -1.427 44.545 1.00 56.25 112 ASN A N 1
ATOM 828 C CA . ASN A 1 112 ? -20.470 -1.294 45.936 1.00 56.25 112 ASN A CA 1
ATOM 829 C C . ASN A 1 112 ? -21.133 -2.616 46.322 1.00 56.25 112 ASN A C 1
ATOM 831 O O . ASN A 1 112 ? -22.154 -2.976 45.736 1.00 56.25 112 ASN A O 1
ATOM 835 N N . LEU A 1 113 ? -20.568 -3.323 47.299 1.00 52.53 113 LEU A N 1
ATOM 836 C CA . LEU A 1 113 ? -21.267 -4.404 47.989 1.00 52.53 113 LEU A CA 1
ATOM 837 C C . LEU A 1 113 ? -21.271 -4.087 49.501 1.00 52.53 113 LEU A C 1
ATOM 839 O O . LEU A 1 113 ? -20.229 -3.646 49.991 1.00 52.53 113 LEU A O 1
ATOM 843 N N . PRO A 1 114 ? -22.432 -4.204 50.181 1.00 59.59 114 PRO A N 1
ATOM 844 C CA . PRO A 1 114 ? -22.675 -3.729 51.550 1.00 59.59 114 PRO A CA 1
ATOM 845 C C . PRO A 1 114 ? -21.916 -4.481 52.646 1.00 59.59 114 PRO A C 1
ATOM 847 O O . PRO A 1 114 ? -21.551 -5.658 52.430 1.00 59.59 114 PRO A O 1
#

Sequence (114 aa):
MSQDWTSDSDGSDKFEWDSDGEAEASSAPAMRNFDAPGPSTLSSNGWINGEAPPTSLIEGYVEMGFPKEMVMRSIKEIGHGDADALLELLLTYKALGDDDDALGNHSTSGCNLP

Foldseek 3Di:
DDDDDDPDDPDPPDPPPPPPDDDPPPDDDDPDPPPDDDPPPPVPPPDDDDDDPDPVLLVVVVVVVQDSVQLVVLCVVPNPPDV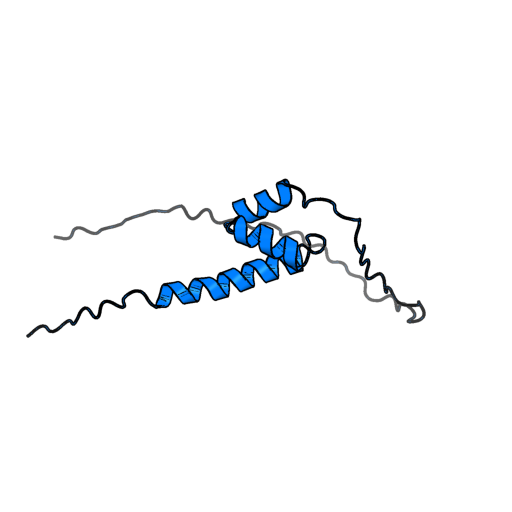PSSVVSSVVVVVVVVVVVVVPDPPPPDPDDD

Secondary structure (DSSP, 8-state):
---------------------------------S-S------------TTPPPPHHHHHHHHHTT--HHHHHHHHHHH-SS-HHHHHHHHHHHHHHHTTGGGGS----------